Protein AF-Q1MY09-F1 (afdb_monomer)

Radius of gyration: 31.81 Å; Cα contacts (8 Å, |Δi|>4): 116; chains: 1; bounding box: 64×21×87 Å

Organism: NCBI:txid207949

Secondary structure (DSSP, 8-state):
--HHHHHHHHHHHHHHHHHHHH-SS---HHHHHHHHHHHHHHHHHHHHHHHHHHHHHHHHHHHHHHHHHHHHHHHHEEEETTEEEETT--SPBPHHHHHHH----B-EEEEETTEEEEE-TTT--EEE-GGG--

pLDDT: mean 80.46, std 13.14, range [37.19, 96.5]

Mean predicted aligned error: 11.9 Å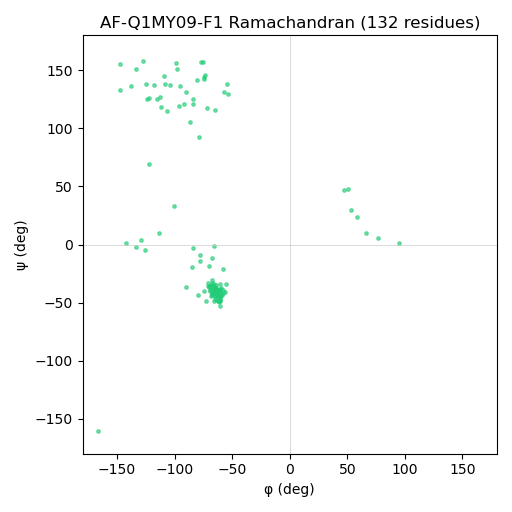

Nearest PDB structures (foldseek):
  4afl-assembly1_C  TM=7.611E-01  e=1.165E+00  Homo sapiens
  4afl-assembly2_B  TM=7.974E-01  e=3.041E+00  Homo sapiens
  6rh7-assembly1_B  TM=8.678E-01  e=4.464E+00  Thermotoga maritima
  5yma-assembly1_A  TM=7.759E-01  e=3.928E+00  Thermochaetoides thermophila DSM 1495

Solvent-accessible surface area (backbone atoms only — not comparable to full-atom values): 7746 Å² total; per-residue (Å²): 132,60,74,67,57,52,52,48,41,52,49,52,45,51,52,55,52,50,55,54,69,78,49,85,84,80,79,53,75,68,59,53,52,51,51,52,49,55,44,51,52,40,50,50,51,44,52,51,52,50,51,51,51,52,52,54,48,52,55,49,52,55,48,49,57,52,50,52,52,54,49,50,55,54,71,41,49,42,82,53,93,90,27,29,33,45,78,94,46,92,65,40,24,32,46,68,46,31,76,75,68,72,36,88,41,64,38,38,84,41,76,56,97,93,38,59,22,36,30,24,88,87,79,68,52,71,48,74,47,73,94,69,79,122

Structure (mmCIF, N/CA/C/O backbone):
data_AF-Q1MY09-F1
#
_entry.id   AF-Q1MY09-F1
#
loop_
_atom_site.group_PDB
_atom_site.id
_atom_site.type_symbol
_atom_site.label_atom_id
_atom_site.label_alt_id
_atom_site.label_comp_id
_atom_site.label_asym_id
_atom_site.label_entity_id
_atom_site.label_seq_id
_atom_site.pdbx_PDB_ins_code
_atom_site.Cartn_x
_atom_site.Cartn_y
_atom_site.Cartn_z
_atom_site.occupancy
_atom_site.B_iso_or_equiv
_atom_site.auth_seq_id
_atom_site.auth_comp_id
_atom_site.auth_asym_id
_atom_site.auth_atom_id
_atom_site.pdbx_PDB_model_num
ATOM 1 N N . MET A 1 1 ? 0.012 -2.205 19.867 1.00 50.25 1 MET A N 1
ATOM 2 C CA . MET A 1 1 ? -0.503 -2.992 21.015 1.00 50.25 1 MET A CA 1
ATOM 3 C C . MET A 1 1 ? -1.191 -4.251 20.463 1.00 50.25 1 MET A C 1
ATOM 5 O O . MET A 1 1 ? -1.759 -4.158 19.383 1.00 50.25 1 MET A O 1
ATOM 9 N N . ASP A 1 2 ? -1.095 -5.430 21.091 1.00 66.81 2 ASP A N 1
ATOM 10 C CA . ASP A 1 2 ? -1.596 -6.694 20.500 1.00 66.81 2 ASP A CA 1
ATOM 11 C C . ASP A 1 2 ? -3.132 -6.785 20.537 1.00 66.81 2 ASP A C 1
ATOM 13 O O . ASP A 1 2 ? -3.740 -6.399 21.533 1.00 66.81 2 ASP A O 1
ATOM 17 N N . ILE A 1 3 ? -3.782 -7.367 19.522 1.00 62.91 3 ILE A N 1
ATOM 18 C CA . ILE A 1 3 ? -5.257 -7.512 19.486 1.00 62.91 3 ILE A CA 1
ATOM 19 C C . ILE A 1 3 ? -5.809 -8.298 20.696 1.00 62.91 3 ILE A C 1
ATOM 21 O O . ILE A 1 3 ? -6.972 -8.170 21.077 1.00 62.91 3 ILE A O 1
ATOM 25 N N . SER A 1 4 ? -4.953 -9.099 21.343 1.00 58.91 4 SER A N 1
ATOM 26 C CA . SER A 1 4 ? -5.269 -9.823 22.578 1.00 58.91 4 SER A CA 1
ATOM 27 C C . SER A 1 4 ? -5.473 -8.889 23.780 1.00 58.91 4 SER A C 1
ATOM 29 O O . SER A 1 4 ? -6.280 -9.183 24.666 1.00 58.91 4 SER A O 1
ATOM 31 N N . THR A 1 5 ? -4.799 -7.737 23.802 1.00 63.75 5 THR A N 1
ATOM 32 C CA . THR A 1 5 ? -4.914 -6.738 24.876 1.00 63.75 5 THR A CA 1
ATOM 33 C C . THR A 1 5 ? -6.233 -5.967 24.779 1.00 63.75 5 THR A C 1
ATOM 35 O O . THR A 1 5 ? -6.935 -5.835 25.781 1.00 63.75 5 THR A O 1
ATOM 38 N N . THR A 1 6 ? -6.669 -5.622 23.563 1.00 62.66 6 THR A N 1
ATOM 39 C CA . THR A 1 6 ? -8.001 -5.049 23.290 1.00 62.66 6 THR A CA 1
ATOM 40 C C . THR A 1 6 ? -9.123 -6.014 23.651 1.00 62.66 6 THR A C 1
ATOM 42 O O . THR A 1 6 ? -10.137 -5.622 24.230 1.00 62.66 6 THR A O 1
ATOM 45 N N . PHE A 1 7 ? -8.928 -7.304 23.368 1.00 64.31 7 PHE A N 1
ATOM 46 C CA . PHE A 1 7 ? -9.873 -8.353 23.752 1.00 64.31 7 PHE A CA 1
ATOM 47 C C . PHE A 1 7 ? -9.974 -8.524 25.279 1.00 64.31 7 PHE A C 1
ATOM 49 O O . PHE A 1 7 ? -11.052 -8.794 25.817 1.00 64.31 7 PHE A O 1
ATOM 56 N N . SER A 1 8 ? -8.865 -8.321 25.995 1.00 65.38 8 SER A N 1
ATOM 57 C CA . SER A 1 8 ? -8.821 -8.381 27.460 1.00 65.38 8 SER A CA 1
ATOM 58 C C . SER A 1 8 ? -9.613 -7.231 28.094 1.00 65.38 8 SER A C 1
ATOM 60 O O . SER A 1 8 ? -10.418 -7.472 28.992 1.00 65.38 8 SER A O 1
ATOM 62 N N . ALA A 1 9 ? -9.479 -6.003 27.582 1.00 66.81 9 ALA A N 1
ATOM 63 C CA . ALA A 1 9 ? -10.248 -4.850 28.063 1.00 66.81 9 ALA A CA 1
ATOM 64 C C . ALA A 1 9 ? -11.763 -4.994 27.801 1.00 66.81 9 ALA A C 1
ATOM 66 O O . ALA A 1 9 ? -12.585 -4.669 28.661 1.00 66.81 9 ALA A O 1
ATOM 67 N N . LEU A 1 10 ? -12.152 -5.574 26.658 1.00 66.81 10 LEU A N 1
ATOM 68 C CA . LEU A 1 10 ? -13.553 -5.915 26.383 1.00 66.81 10 LEU A CA 1
ATOM 69 C C . LEU A 1 10 ? -14.088 -6.989 27.348 1.00 66.81 10 LEU A C 1
ATOM 71 O O . LEU A 1 10 ? -15.240 -6.922 27.774 1.00 66.81 10 LEU A O 1
ATOM 75 N N . SER A 1 11 ? -13.250 -7.959 27.724 1.00 65.56 11 SER A N 1
ATOM 76 C CA . SER A 1 11 ? -13.608 -9.000 28.698 1.00 65.56 11 SER A CA 1
ATOM 77 C C . SER A 1 11 ? -13.871 -8.410 30.087 1.00 65.56 11 SER A C 1
ATOM 79 O O . SER A 1 11 ? -14.852 -8.785 30.726 1.00 65.56 11 SER A O 1
ATOM 81 N N . VAL A 1 12 ? -13.075 -7.418 30.508 1.00 71.69 12 VAL A N 1
ATOM 82 C CA . VAL A 1 12 ? -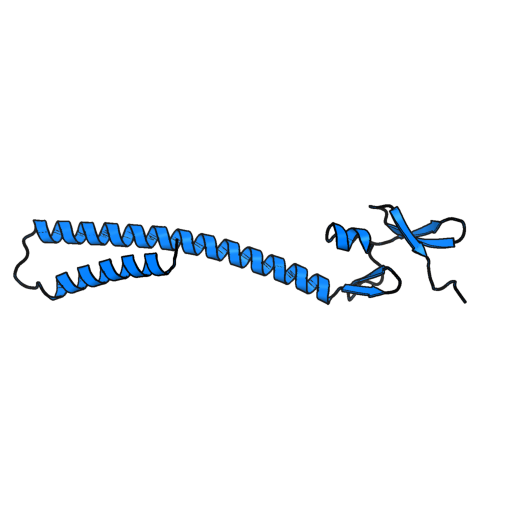13.309 -6.656 31.749 1.00 71.69 12 VAL A CA 1
ATOM 83 C C . VAL A 1 12 ? -14.656 -5.928 31.701 1.00 71.69 12 VAL A C 1
ATOM 85 O O . VAL A 1 12 ? -15.438 -6.027 32.644 1.00 71.69 12 VAL A O 1
ATOM 88 N N . ALA A 1 13 ? -14.987 -5.269 30.584 1.00 66.75 13 ALA A N 1
ATOM 89 C CA . ALA A 1 13 ? -16.286 -4.612 30.418 1.00 66.75 13 ALA A CA 1
ATOM 90 C C . ALA A 1 13 ? -17.468 -5.607 30.469 1.00 66.75 13 ALA A C 1
ATOM 92 O O . ALA A 1 13 ? -18.491 -5.323 31.095 1.00 66.75 13 ALA A O 1
ATOM 93 N N . ILE A 1 14 ? -17.328 -6.794 29.862 1.00 68.75 14 ILE A N 1
ATOM 94 C CA . ILE A 1 14 ? -18.336 -7.869 29.911 1.00 68.75 14 ILE A CA 1
ATOM 95 C C . ILE A 1 14 ? -18.519 -8.398 31.339 1.00 68.75 14 ILE A C 1
ATOM 97 O O . ILE A 1 14 ? -19.655 -8.613 31.767 1.00 68.75 14 ILE A O 1
ATOM 101 N N . ASP A 1 15 ? -17.438 -8.586 32.093 1.00 68.38 15 ASP A N 1
ATOM 102 C CA . ASP A 1 15 ? -17.513 -9.030 33.486 1.00 68.38 15 ASP A CA 1
ATOM 103 C C . ASP A 1 15 ? -18.145 -7.967 34.398 1.00 68.38 15 ASP A C 1
ATOM 105 O O . ASP A 1 15 ? -18.935 -8.311 35.281 1.00 68.38 15 ASP A O 1
ATOM 109 N N . SER A 1 16 ? -17.914 -6.677 34.134 1.00 66.88 16 SER A N 1
ATOM 110 C CA . SER A 1 16 ? -18.617 -5.574 34.807 1.00 66.88 16 SER A CA 1
ATOM 111 C C . SER A 1 16 ? -20.124 -5.573 34.513 1.00 66.88 16 SER A C 1
ATOM 113 O O . SER A 1 16 ? -20.932 -5.363 35.418 1.00 66.88 16 SER A O 1
ATOM 115 N N . VAL A 1 17 ? -20.539 -5.897 33.281 1.00 64.94 17 VAL A N 1
ATOM 116 C CA . VAL A 1 17 ? -21.963 -6.056 32.921 1.00 64.94 17 VAL A CA 1
ATOM 117 C C . VAL A 1 17 ? -22.581 -7.318 33.542 1.00 64.94 17 VAL A C 1
ATOM 119 O O . VAL A 1 17 ? -23.739 -7.296 33.959 1.00 64.94 17 VAL A O 1
ATOM 122 N N . ARG A 1 18 ? -21.830 -8.419 33.669 1.00 63.06 18 ARG A N 1
ATOM 123 C CA . ARG A 1 18 ? -22.295 -9.621 34.389 1.00 63.06 18 ARG A CA 1
ATOM 124 C C . ARG A 1 18 ? -22.561 -9.326 35.863 1.00 63.06 18 ARG A C 1
ATOM 126 O O . ARG A 1 18 ? -23.602 -9.730 36.375 1.00 63.06 18 ARG A O 1
ATOM 133 N N . ARG A 1 19 ? -21.695 -8.532 36.502 1.00 65.00 19 ARG A N 1
ATOM 134 C CA . ARG A 1 19 ? -21.903 -8.046 37.876 1.00 65.00 19 ARG A CA 1
ATOM 135 C C . ARG A 1 19 ? -23.179 -7.207 38.020 1.00 65.00 19 ARG A C 1
ATOM 137 O O . ARG A 1 19 ? -23.841 -7.331 39.039 1.00 65.00 19 ARG A O 1
ATOM 144 N N . LEU A 1 20 ? -23.582 -6.424 37.012 1.00 60.38 20 LEU A N 1
ATOM 145 C CA . LEU A 1 20 ? -24.880 -5.722 37.020 1.00 60.38 20 LEU A CA 1
ATOM 146 C C . LEU A 1 20 ? -26.076 -6.690 36.987 1.00 60.38 20 LEU A C 1
ATOM 148 O O . LEU A 1 20 ? -27.079 -6.448 37.653 1.00 60.38 20 LEU A O 1
ATOM 152 N N . ARG A 1 21 ? -25.984 -7.792 36.226 1.00 55.03 21 ARG A N 1
ATOM 153 C CA . ARG A 1 21 ? -27.076 -8.775 36.090 1.00 55.03 21 ARG A CA 1
ATOM 154 C C . ARG A 1 21 ? -27.319 -9.574 37.370 1.00 55.03 21 ARG A C 1
ATOM 156 O O . ARG A 1 21 ? -28.465 -9.893 37.677 1.00 55.03 21 ARG A O 1
ATOM 163 N N . ASP A 1 22 ? -26.259 -9.891 38.105 1.00 58.34 22 ASP A N 1
ATOM 164 C CA . ASP A 1 22 ? -26.354 -10.693 39.329 1.00 58.34 22 ASP A CA 1
ATOM 165 C C . ASP A 1 22 ? -26.859 -9.873 40.536 1.00 58.34 22 ASP A C 1
ATOM 167 O O . ASP A 1 22 ? -27.210 -10.436 41.573 1.00 58.34 22 ASP A O 1
ATOM 171 N N . VAL A 1 23 ? -26.965 -8.544 40.398 1.00 55.88 23 VAL A N 1
ATOM 172 C CA . VAL A 1 23 ? -27.264 -7.614 41.494 1.00 55.88 23 VAL A CA 1
ATOM 173 C C . VAL A 1 23 ? -28.520 -6.790 41.195 1.00 55.88 23 VAL A C 1
ATOM 175 O O . VAL A 1 23 ? -28.467 -5.582 41.005 1.00 55.88 23 VAL A O 1
ATOM 178 N N . ASN A 1 24 ? -29.694 -7.425 41.192 1.00 53.19 24 ASN A N 1
ATOM 179 C CA . ASN A 1 24 ? -30.963 -6.690 41.080 1.00 53.19 24 ASN A CA 1
ATOM 180 C C . ASN A 1 24 ? -31.490 -6.149 42.433 1.00 53.19 24 ASN A C 1
ATOM 182 O O . ASN A 1 24 ? -32.517 -5.488 42.439 1.00 53.19 24 ASN A O 1
ATOM 186 N N . ASN A 1 25 ? -30.838 -6.404 43.585 1.00 54.53 25 ASN A N 1
ATOM 187 C CA . ASN A 1 25 ? -31.423 -6.060 44.903 1.00 54.53 25 ASN A CA 1
ATOM 188 C C . ASN A 1 25 ? -30.470 -5.525 46.006 1.00 54.53 25 ASN A C 1
ATOM 190 O O . ASN A 1 25 ? -30.956 -5.296 47.110 1.00 54.53 25 ASN A O 1
ATOM 194 N N . ALA A 1 26 ? -29.155 -5.339 45.792 1.00 59.75 26 ALA A N 1
ATOM 195 C CA . ALA A 1 26 ? -28.219 -5.173 46.929 1.00 59.75 26 ALA A CA 1
ATOM 196 C C . ALA A 1 26 ? -27.190 -4.023 46.872 1.00 59.75 26 ALA A C 1
ATOM 198 O O . ALA A 1 26 ? -26.445 -3.869 47.836 1.00 59.75 26 ALA A O 1
ATOM 199 N N . LEU A 1 27 ? -27.113 -3.223 45.803 1.00 65.44 27 LEU A N 1
ATOM 200 C CA . LEU A 1 27 ? -26.037 -2.230 45.657 1.00 65.44 27 LEU A CA 1
ATOM 201 C C . LEU A 1 27 ? -26.444 -0.825 46.140 1.00 65.44 27 LEU A C 1
ATOM 203 O O . LEU A 1 27 ? -27.527 -0.336 45.814 1.00 65.44 27 LEU A O 1
ATOM 207 N N . SER A 1 28 ? -25.559 -0.148 46.876 1.00 72.06 28 SER A N 1
ATOM 208 C CA . SER A 1 28 ? -25.714 1.267 47.239 1.00 72.06 28 SER A CA 1
ATOM 209 C C . SER A 1 28 ? -25.408 2.190 46.049 1.00 72.06 28 SER A C 1
ATOM 211 O O . SER A 1 28 ? -24.672 1.837 45.128 1.00 72.06 28 SER A O 1
ATOM 213 N N . SER A 1 29 ? -25.935 3.419 46.072 1.00 72.94 29 SER A N 1
ATOM 214 C CA . SER A 1 29 ? -25.709 4.416 45.006 1.00 72.94 29 SER A CA 1
ATOM 215 C C . SER A 1 29 ? -24.216 4.696 44.746 1.00 72.94 29 SER A C 1
ATOM 217 O O . SER A 1 29 ? -23.802 4.890 43.605 1.00 72.94 29 SER A O 1
ATOM 219 N N . ALA A 1 30 ? -23.380 4.649 45.789 1.00 76.31 30 ALA A N 1
ATOM 220 C CA . ALA A 1 30 ? -21.937 4.856 45.668 1.00 76.31 30 ALA A CA 1
ATOM 221 C C . ALA A 1 30 ? -21.239 3.727 44.890 1.00 76.31 30 ALA A C 1
ATOM 223 O O . ALA A 1 30 ? -20.389 3.989 44.043 1.00 76.31 30 ALA A 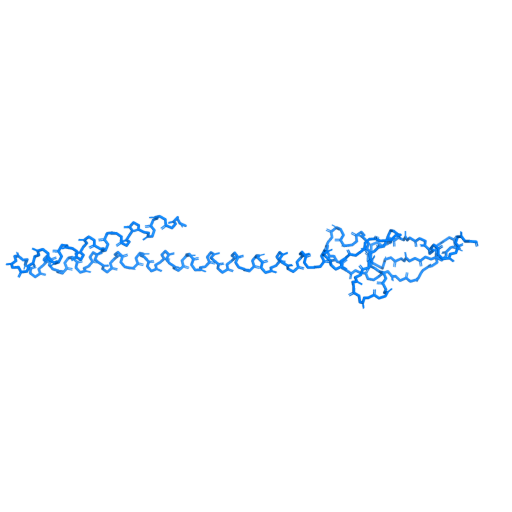O 1
ATOM 224 N N . GLU A 1 31 ? -21.625 2.477 45.138 1.00 72.31 31 GLU A N 1
ATOM 225 C CA . GLU A 1 31 ? -21.065 1.313 44.446 1.00 72.31 31 GLU A CA 1
ATOM 226 C C . GLU A 1 31 ? -21.498 1.268 42.976 1.00 72.31 31 GLU A C 1
ATOM 228 O O . GLU A 1 31 ? -20.697 0.917 42.111 1.00 72.31 31 GLU A O 1
ATOM 233 N N . LEU A 1 32 ? -22.732 1.691 42.677 1.00 72.94 32 LEU A N 1
ATOM 234 C CA . LEU A 1 32 ? -23.211 1.811 41.300 1.00 72.94 32 LEU A CA 1
ATOM 235 C C . LEU A 1 32 ? -22.406 2.870 40.531 1.00 72.94 32 LEU A C 1
ATOM 237 O O . LEU A 1 32 ? -21.985 2.624 39.404 1.00 72.94 32 LEU A O 1
ATOM 241 N N . ASN A 1 33 ? -22.152 4.027 41.151 1.00 72.81 33 ASN A N 1
ATOM 242 C CA . ASN A 1 33 ? -21.368 5.102 40.538 1.00 72.81 33 ASN A CA 1
ATOM 243 C C . ASN A 1 33 ? -19.913 4.689 40.276 1.00 72.81 33 ASN A C 1
ATOM 245 O O . ASN A 1 33 ? -19.396 4.981 39.199 1.00 72.81 33 ASN A O 1
ATOM 249 N N . ASN A 1 34 ? -19.274 3.980 41.213 1.00 78.75 34 ASN A N 1
ATOM 250 C CA . ASN A 1 34 ? -17.924 3.448 41.002 1.00 78.75 34 ASN A CA 1
ATOM 251 C C . ASN A 1 34 ? -17.891 2.451 39.837 1.00 78.75 34 ASN A C 1
ATOM 253 O O . ASN A 1 34 ? -17.030 2.551 38.973 1.00 78.75 34 ASN A O 1
ATOM 257 N N . LEU A 1 35 ? -18.872 1.548 39.750 1.00 74.75 35 LEU A N 1
ATOM 258 C CA . LEU A 1 35 ? -18.930 0.574 38.659 1.00 74.75 35 LEU A CA 1
ATOM 259 C C . LEU A 1 35 ? -19.134 1.240 37.289 1.00 74.75 35 LEU A C 1
ATOM 261 O O . LEU A 1 35 ? -18.552 0.813 36.293 1.00 74.75 35 LEU A O 1
ATOM 265 N N . VAL A 1 36 ? -19.957 2.291 37.227 1.00 74.19 36 VAL A N 1
ATOM 266 C CA . VAL A 1 36 ? -20.137 3.087 36.004 1.00 74.19 36 VAL A CA 1
ATOM 267 C C . VAL A 1 36 ? -18.836 3.796 35.622 1.00 74.19 36 VAL A C 1
ATOM 269 O O . VAL A 1 36 ? -18.505 3.828 34.438 1.00 74.19 36 VAL A O 1
ATOM 272 N N . ALA A 1 37 ? -18.084 4.319 36.594 1.00 77.62 37 ALA A N 1
ATOM 273 C CA . ALA A 1 37 ? -16.776 4.924 36.345 1.00 77.62 37 ALA A CA 1
ATOM 274 C C . ALA A 1 37 ? -15.772 3.897 35.790 1.00 77.62 37 ALA A C 1
ATOM 276 O O . ALA A 1 37 ? -15.186 4.137 34.737 1.00 77.62 37 ALA A O 1
ATOM 277 N N . ASP A 1 38 ? -15.674 2.714 36.405 1.00 79.88 38 ASP A N 1
ATOM 278 C CA . ASP A 1 38 ? -14.796 1.629 35.942 1.00 79.88 38 ASP A CA 1
ATOM 279 C C . ASP A 1 38 ? -15.144 1.174 34.511 1.00 79.88 38 ASP A C 1
ATOM 281 O O . ASP A 1 38 ? -14.266 0.865 33.696 1.00 79.88 38 ASP A O 1
ATOM 285 N N . LEU A 1 39 ? -16.441 1.144 34.178 1.00 77.50 39 LEU A N 1
ATOM 286 C CA . LEU A 1 39 ? -16.919 0.809 32.837 1.00 77.50 39 LEU A CA 1
ATOM 287 C C . LEU A 1 39 ? -16.539 1.891 31.815 1.00 77.50 39 LEU A C 1
ATOM 289 O O . LEU A 1 39 ? -16.122 1.563 30.702 1.00 77.50 39 LEU A O 1
ATOM 293 N N . LEU A 1 40 ? -16.688 3.167 32.180 1.00 74.12 40 LEU A N 1
ATOM 294 C CA . LEU A 1 40 ? -16.327 4.300 31.327 1.00 74.12 40 LEU A CA 1
ATOM 295 C C . LEU A 1 40 ? -14.822 4.331 31.050 1.00 74.12 40 LEU A C 1
ATOM 297 O O . LEU A 1 40 ? -14.437 4.501 29.892 1.00 74.12 40 LEU A O 1
ATOM 301 N N . ASP A 1 41 ? -13.993 4.084 32.064 1.00 81.12 41 ASP A N 1
ATOM 302 C CA . ASP A 1 41 ? -12.538 4.002 31.913 1.00 81.12 41 ASP A CA 1
ATOM 303 C C . ASP A 1 41 ? -12.137 2.818 31.025 1.00 81.12 41 ASP A C 1
ATOM 305 O O . ASP A 1 41 ? -11.349 2.968 30.088 1.00 81.12 41 ASP A O 1
ATOM 309 N N . SER A 1 42 ? -12.748 1.648 31.240 1.00 81.56 42 SER A N 1
ATOM 310 C CA . SER A 1 42 ? -12.508 0.466 30.401 1.00 81.56 42 SER A CA 1
ATOM 311 C C . SER A 1 42 ? -12.878 0.722 28.936 1.00 81.56 42 SER A C 1
ATOM 313 O O . SER A 1 42 ? -12.133 0.353 28.028 1.00 81.56 42 SER A O 1
ATOM 315 N N . LEU A 1 43 ? -14.004 1.397 28.683 1.00 77.31 43 LEU A N 1
ATOM 316 C CA . LEU A 1 43 ? -14.449 1.731 27.330 1.00 77.31 43 LEU A CA 1
ATOM 317 C C . LEU A 1 43 ? -13.565 2.801 26.672 1.00 77.31 43 LEU A C 1
ATOM 319 O O . LEU A 1 43 ? -13.317 2.736 25.465 1.00 77.31 43 LEU A O 1
ATOM 323 N N . ALA A 1 44 ? -13.078 3.774 27.446 1.00 80.56 44 ALA A N 1
ATOM 324 C CA . ALA A 1 44 ? -12.144 4.784 26.966 1.00 80.56 44 ALA A CA 1
ATOM 325 C C . ALA A 1 44 ? -10.827 4.145 26.504 1.00 80.56 44 ALA A C 1
ATOM 327 O O . ALA A 1 44 ? -10.370 4.446 25.400 1.00 80.56 44 ALA A O 1
ATOM 328 N N . ASN A 1 45 ? -10.289 3.201 27.282 1.00 82.50 45 ASN A N 1
ATOM 329 C CA . ASN A 1 45 ? -9.091 2.445 26.914 1.00 82.50 45 ASN A CA 1
ATOM 330 C C . ASN A 1 45 ? -9.306 1.651 25.616 1.00 82.50 45 ASN A C 1
ATOM 332 O O . ASN A 1 45 ? -8.547 1.812 24.665 1.00 82.50 45 ASN A O 1
ATOM 336 N N . VAL A 1 46 ? -10.416 0.908 25.501 1.00 84.56 46 VAL A N 1
ATOM 337 C CA . VAL A 1 46 ? -10.753 0.178 24.260 1.00 84.56 46 VAL A CA 1
ATOM 338 C C . VAL A 1 46 ? -10.848 1.119 23.056 1.00 84.56 46 VAL A C 1
ATOM 340 O O . VAL A 1 46 ? -10.411 0.777 21.958 1.00 84.56 46 VAL A O 1
ATOM 343 N N . LYS A 1 47 ? -11.414 2.319 23.232 1.00 77.81 47 LYS A N 1
ATOM 344 C CA . LYS A 1 47 ? -11.512 3.311 22.155 1.00 77.81 47 LYS A CA 1
ATOM 345 C C . LYS A 1 47 ? -10.135 3.810 21.710 1.00 77.81 47 LYS A C 1
ATOM 347 O O . LYS A 1 47 ? -9.942 4.022 20.513 1.00 77.81 47 LYS A O 1
ATOM 352 N N . MET A 1 48 ? -9.209 4.012 22.648 1.00 85.69 48 MET A N 1
ATOM 353 C CA . MET A 1 48 ? -7.833 4.415 22.346 1.00 85.69 48 MET A CA 1
ATOM 354 C C . MET A 1 48 ? -7.101 3.316 21.579 1.00 85.69 48 MET A C 1
ATOM 356 O O . MET A 1 48 ? -6.559 3.584 20.507 1.00 85.69 48 MET A O 1
ATOM 360 N N . ASP A 1 49 ? -7.185 2.078 22.055 1.00 84.81 49 ASP A N 1
ATOM 361 C CA . A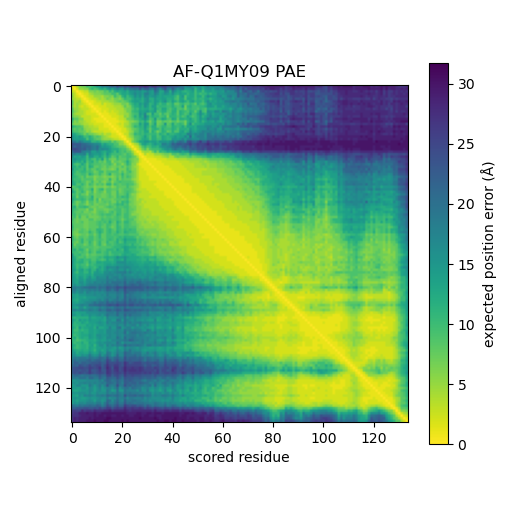SP A 1 49 ? -6.532 0.949 21.403 1.00 84.81 49 ASP A CA 1
ATOM 362 C C . ASP A 1 49 ? -7.110 0.694 20.001 1.00 84.81 49 ASP A C 1
ATOM 364 O O . ASP A 1 49 ? -6.376 0.439 19.048 1.00 84.81 49 ASP A O 1
ATOM 368 N N . LEU A 1 50 ? -8.431 0.826 19.825 1.00 82.88 50 LEU A N 1
ATOM 369 C CA . LEU A 1 50 ? -9.067 0.696 18.511 1.00 82.88 50 LEU A CA 1
ATOM 370 C C . LEU A 1 50 ? -8.615 1.800 17.542 1.00 82.88 50 LEU A C 1
ATOM 372 O O . LEU A 1 50 ? -8.482 1.552 16.342 1.00 82.88 50 LEU A O 1
ATOM 376 N N . ALA A 1 51 ? -8.376 3.016 18.041 1.00 82.50 51 ALA A N 1
ATOM 377 C CA . ALA A 1 51 ? -7.832 4.100 17.230 1.00 82.50 51 ALA A CA 1
ATOM 378 C C . ALA A 1 51 ? -6.389 3.805 16.787 1.00 82.50 51 ALA A C 1
ATOM 380 O O . ALA A 1 51 ? -6.055 4.054 15.626 1.00 82.50 51 ALA A O 1
ATOM 381 N N . GLU A 1 52 ? -5.566 3.223 17.666 1.00 88.31 52 GLU A N 1
ATOM 382 C CA . GLU A 1 52 ? -4.217 2.752 17.326 1.00 88.31 52 GLU A CA 1
ATOM 383 C C . GLU A 1 52 ? -4.274 1.655 16.253 1.00 88.31 52 GLU A C 1
ATOM 385 O O . GLU A 1 52 ? -3.633 1.787 15.211 1.00 88.31 52 GLU A O 1
ATOM 390 N N . VAL A 1 53 ? -5.117 0.634 16.442 1.00 88.44 53 VAL A N 1
ATOM 391 C CA . VAL A 1 53 ? -5.299 -0.459 15.470 1.00 88.44 53 VAL A CA 1
ATOM 392 C C . VAL A 1 53 ? -5.759 0.073 14.114 1.00 88.44 53 VAL A C 1
ATOM 394 O O . VAL A 1 53 ? -5.229 -0.332 13.082 1.00 88.44 53 VAL A O 1
ATOM 397 N N . LYS A 1 54 ? -6.712 1.013 14.085 1.00 83.69 54 LYS A N 1
ATOM 398 C CA . LYS A 1 54 ? -7.175 1.632 12.834 1.00 83.69 54 LYS A CA 1
ATOM 399 C C . LYS A 1 54 ? -6.050 2.390 12.122 1.00 83.69 54 LYS A C 1
ATOM 401 O O . LYS A 1 54 ? -5.972 2.343 10.896 1.00 83.69 54 LYS A O 1
ATOM 406 N N . SER A 1 55 ? -5.193 3.077 12.878 1.00 89.88 55 SER A N 1
ATOM 407 C CA . SER A 1 55 ? -4.020 3.770 12.338 1.00 89.88 55 SER A CA 1
ATOM 408 C C . SER A 1 55 ? -3.011 2.781 11.745 1.00 89.88 55 SER A C 1
ATOM 410 O O . SER A 1 55 ? -2.572 2.947 10.607 1.00 89.88 55 SER A O 1
ATOM 412 N N . GLU A 1 56 ? -2.695 1.705 12.472 1.00 91.81 56 GLU A N 1
ATOM 413 C CA . GLU A 1 56 ? -1.771 0.674 11.996 1.00 91.81 56 GLU A CA 1
ATOM 414 C C . GLU A 1 56 ? -2.308 -0.042 10.747 1.00 91.81 56 GLU A C 1
ATOM 416 O O . GLU A 1 56 ? -1.556 -0.269 9.798 1.00 91.81 56 GLU A O 1
ATOM 421 N N . LEU A 1 57 ? -3.610 -0.345 10.712 1.00 91.19 57 LEU A N 1
ATOM 422 C CA . LEU A 1 57 ? -4.266 -0.955 9.556 1.00 91.19 57 LEU A CA 1
ATOM 423 C C . LEU A 1 57 ? -4.151 -0.055 8.319 1.00 91.19 57 LEU A C 1
ATOM 425 O O . LEU A 1 57 ? -3.698 -0.515 7.278 1.00 91.19 57 LEU A O 1
ATOM 429 N N . ALA A 1 58 ? -4.446 1.242 8.456 1.00 91.31 58 ALA A N 1
ATOM 430 C CA . ALA A 1 58 ? -4.332 2.196 7.352 1.00 91.31 58 ALA A CA 1
ATOM 431 C C . ALA A 1 58 ? -2.896 2.295 6.802 1.00 91.31 58 ALA A C 1
ATOM 433 O O . ALA A 1 58 ? -2.692 2.388 5.589 1.00 91.31 58 ALA A O 1
ATOM 434 N N . LEU A 1 59 ? -1.885 2.237 7.678 1.00 94.88 59 LEU A N 1
ATOM 435 C CA . LEU A 1 59 ? -0.480 2.199 7.263 1.00 94.88 59 LEU A CA 1
ATOM 436 C C . LEU A 1 59 ? -0.141 0.907 6.510 1.00 94.88 59 LEU A C 1
ATOM 438 O O . LEU A 1 59 ? 0.607 0.947 5.531 1.00 94.88 59 LEU A O 1
ATOM 442 N N . LYS A 1 60 ? -0.674 -0.239 6.949 1.00 94.31 60 LYS A N 1
ATOM 443 C CA . LYS A 1 60 ? -0.469 -1.522 6.263 1.00 94.31 60 LYS A CA 1
ATOM 444 C C . LYS A 1 60 ? -1.164 -1.554 4.907 1.00 94.31 60 LYS A C 1
ATOM 446 O O . LYS A 1 60 ? -0.505 -1.920 3.940 1.00 94.31 60 LYS A O 1
ATOM 451 N N . ASP A 1 61 ? -2.404 -1.086 4.808 1.00 95.06 61 ASP A N 1
ATOM 452 C CA . ASP A 1 61 ? -3.139 -0.998 3.540 1.00 95.06 61 ASP A CA 1
ATOM 453 C C . ASP A 1 61 ? -2.410 -0.099 2.534 1.00 95.06 61 ASP A C 1
ATOM 455 O O . ASP A 1 61 ? -2.221 -0.472 1.378 1.00 95.06 61 ASP A O 1
ATOM 459 N N . SER A 1 62 ? -1.893 1.052 2.981 1.00 95.69 62 SER A N 1
ATOM 460 C CA . SER A 1 62 ? -1.079 1.928 2.129 1.00 95.69 62 SER A CA 1
ATOM 461 C C . SER A 1 62 ? 0.187 1.234 1.614 1.00 95.69 62 SER A C 1
ATOM 463 O O . SER A 1 62 ? 0.565 1.420 0.456 1.00 95.69 62 SER A O 1
ATOM 465 N N . ARG A 1 63 ? 0.844 0.418 2.449 1.00 95.88 63 ARG A N 1
ATOM 466 C CA . ARG A 1 63 ? 2.013 -0.368 2.030 1.00 95.88 63 ARG A CA 1
ATOM 467 C C . ARG A 1 63 ? 1.639 -1.485 1.063 1.00 95.88 63 ARG A C 1
ATOM 469 O O . ARG A 1 63 ? 2.405 -1.716 0.138 1.00 95.88 63 ARG A O 1
ATOM 476 N N . ILE A 1 64 ? 0.504 -2.152 1.269 1.00 96.50 64 ILE A N 1
ATOM 477 C CA . ILE A 1 64 ? -0.003 -3.189 0.362 1.00 96.50 64 ILE A CA 1
ATOM 478 C C . ILE A 1 64 ? -0.243 -2.585 -1.019 1.00 96.50 64 ILE A C 1
ATOM 480 O O . ILE A 1 64 ? 0.373 -3.047 -1.969 1.00 96.50 64 ILE A O 1
ATOM 484 N N . LEU A 1 65 ? -0.998 -1.486 -1.110 1.00 96.31 65 LEU A N 1
ATOM 485 C CA . LEU A 1 65 ? -1.259 -0.804 -2.385 1.00 96.31 65 LEU A CA 1
ATOM 486 C C . LEU A 1 65 ? 0.032 -0.395 -3.104 1.00 96.31 65 LEU A C 1
ATOM 488 O O . LEU A 1 65 ? 0.150 -0.536 -4.319 1.00 96.31 65 LEU A O 1
ATOM 492 N N . LYS A 1 66 ? 1.025 0.099 -2.353 1.00 94.94 66 LYS A N 1
ATOM 493 C CA . LYS A 1 66 ? 2.335 0.438 -2.917 1.00 94.94 66 LYS A CA 1
ATOM 494 C C . LYS A 1 66 ? 3.040 -0.797 -3.495 1.00 94.94 66 LYS A C 1
ATOM 496 O O . LYS A 1 66 ? 3.545 -0.734 -4.610 1.00 94.94 66 LYS A O 1
ATOM 501 N N . LEU A 1 67 ? 3.089 -1.893 -2.737 1.00 95.25 67 LEU A N 1
ATOM 502 C CA . LEU A 1 67 ? 3.751 -3.132 -3.155 1.00 95.25 67 LEU A CA 1
ATOM 503 C C . LEU A 1 67 ? 3.030 -3.801 -4.330 1.00 95.25 67 LEU A C 1
ATOM 505 O O . LEU A 1 67 ? 3.685 -4.330 -5.220 1.00 95.25 67 LEU A O 1
ATOM 509 N N . GLU A 1 68 ? 1.700 -3.760 -4.356 1.00 95.25 68 GLU A N 1
ATOM 510 C CA . GLU A 1 68 ? 0.898 -4.255 -5.477 1.00 95.25 68 GLU A CA 1
ATOM 511 C C . GLU A 1 68 ? 1.221 -3.491 -6.765 1.00 95.25 68 GLU A C 1
ATOM 513 O O . GLU A 1 68 ? 1.470 -4.124 -7.787 1.00 95.25 68 GLU A O 1
ATOM 518 N N . GLY A 1 69 ? 1.335 -2.158 -6.705 1.00 91.19 69 GLY A N 1
ATOM 519 C CA . GLY A 1 69 ? 1.754 -1.353 -7.858 1.00 91.19 69 GLY A CA 1
ATOM 520 C C . GLY A 1 69 ? 3.189 -1.642 -8.322 1.00 91.19 69 GLY A C 1
ATOM 521 O O . GLY A 1 69 ? 3.455 -1.692 -9.521 1.00 91.19 69 GLY A O 1
ATOM 522 N N . GLU A 1 70 ? 4.123 -1.882 -7.395 1.00 89.44 70 GLU A N 1
ATOM 523 C CA . GLU A 1 70 ? 5.493 -2.305 -7.735 1.00 89.44 70 GLU A CA 1
ATOM 524 C C . GLU A 1 70 ? 5.511 -3.687 -8.419 1.00 89.44 70 GLU A C 1
ATOM 526 O O . GLU A 1 70 ? 6.260 -3.895 -9.376 1.00 89.44 70 GLU A O 1
ATOM 531 N N . LEU A 1 71 ? 4.671 -4.625 -7.967 1.00 89.75 71 LEU A N 1
ATOM 532 C CA . LEU A 1 71 ? 4.533 -5.955 -8.571 1.00 89.75 71 LEU A CA 1
ATOM 533 C C . LEU A 1 71 ? 3.870 -5.911 -9.949 1.00 89.75 71 LEU A C 1
ATOM 535 O O . LEU A 1 71 ? 4.296 -6.635 -10.848 1.00 89.75 71 LEU A O 1
ATOM 539 N N . GLU A 1 72 ? 2.847 -5.079 -10.129 1.00 89.69 72 GLU A N 1
ATOM 540 C CA . GLU A 1 72 ? 2.192 -4.879 -11.424 1.00 89.69 72 GLU A CA 1
ATOM 541 C C . GLU A 1 72 ? 3.192 -4.351 -12.457 1.00 89.69 72 GLU A C 1
ATOM 543 O O . GLU A 1 72 ? 3.349 -4.946 -13.523 1.00 89.69 72 GLU A O 1
ATOM 548 N N . LEU A 1 73 ? 3.987 -3.343 -12.084 1.00 85.31 73 LEU A N 1
ATOM 549 C CA . LEU A 1 73 ? 5.052 -2.813 -12.932 1.00 85.31 73 LEU A CA 1
ATOM 550 C C . LEU A 1 73 ? 6.084 -3.885 -13.325 1.00 85.31 73 LEU A C 1
ATOM 552 O O . LEU A 1 73 ? 6.514 -3.946 -14.479 1.00 85.31 73 LEU A O 1
ATOM 556 N N . LEU A 1 74 ? 6.481 -4.753 -12.390 1.00 84.50 74 LEU A N 1
ATOM 557 C CA . LEU A 1 74 ? 7.385 -5.872 -12.680 1.00 84.50 74 LEU A CA 1
ATOM 558 C C . LEU A 1 74 ? 6.757 -6.896 -13.635 1.00 84.50 74 LEU A C 1
ATOM 560 O O . LEU A 1 74 ? 7.449 -7.395 -14.519 1.00 84.50 74 LEU A O 1
ATOM 564 N N . ASN A 1 75 ? 5.463 -7.191 -13.494 1.00 84.81 75 ASN A N 1
ATOM 565 C CA . ASN A 1 75 ? 4.752 -8.113 -14.384 1.00 84.81 75 ASN A CA 1
ATOM 566 C C . ASN A 1 75 ? 4.612 -7.564 -15.810 1.00 84.81 75 ASN A C 1
ATOM 568 O O . ASN A 1 75 ? 4.641 -8.327 -16.776 1.00 84.81 75 ASN A O 1
ATOM 572 N N . GLU A 1 76 ? 4.475 -6.247 -15.954 1.00 86.69 76 GLU A N 1
ATOM 573 C CA . GLU A 1 76 ? 4.408 -5.578 -17.256 1.00 86.69 76 GLU A CA 1
ATOM 574 C C . GLU A 1 76 ? 5.781 -5.413 -17.923 1.00 86.69 76 GLU A C 1
ATOM 576 O O . GLU A 1 76 ? 5.847 -5.135 -19.126 1.00 86.69 76 GLU A O 1
ATOM 581 N N . THR A 1 77 ? 6.860 -5.615 -17.160 1.00 83.69 77 THR A N 1
ATOM 582 C CA . THR A 1 77 ? 8.248 -5.453 -17.590 1.00 83.69 77 THR A CA 1
ATOM 583 C C . THR A 1 77 ? 8.784 -6.695 -18.303 1.00 83.69 77 THR A C 1
ATOM 585 O O . THR A 1 77 ? 8.817 -7.800 -17.766 1.00 83.69 77 THR A O 1
ATOM 588 N N . LYS A 1 78 ? 9.299 -6.502 -19.520 1.00 84.94 78 LYS A N 1
ATOM 589 C CA . LYS A 1 78 ? 10.000 -7.516 -20.316 1.00 84.94 78 LYS A CA 1
ATOM 590 C C . LYS A 1 78 ? 11.455 -7.114 -20.511 1.00 84.94 78 LYS A C 1
ATOM 592 O O . LYS A 1 78 ? 11.742 -6.041 -21.037 1.00 84.94 78 LYS A O 1
ATOM 597 N N . TYR A 1 79 ? 12.371 -8.001 -20.141 1.00 83.38 79 TYR A N 1
ATOM 598 C CA . TYR A 1 79 ? 13.800 -7.833 -20.399 1.00 83.38 79 TYR A CA 1
ATOM 599 C C . TYR A 1 79 ? 14.165 -8.486 -21.734 1.00 83.38 79 TYR A C 1
ATOM 601 O O . TYR A 1 79 ? 13.973 -9.689 -21.909 1.00 83.38 79 TYR A O 1
ATOM 609 N N . ALA A 1 80 ? 14.694 -7.706 -22.675 1.00 80.56 80 ALA A N 1
ATOM 610 C CA . ALA A 1 80 ? 15.139 -8.200 -23.975 1.00 80.56 80 ALA A CA 1
ATOM 611 C C . ALA A 1 80 ? 16.341 -7.393 -24.478 1.00 80.56 80 ALA A C 1
ATOM 613 O O . ALA A 1 80 ? 16.302 -6.167 -24.453 1.00 80.56 80 ALA A O 1
ATOM 614 N N . HIS A 1 81 ? 17.388 -8.070 -24.964 1.00 79.50 81 HIS A N 1
ATOM 615 C CA . HIS A 1 81 ? 18.552 -7.436 -25.612 1.00 79.50 81 HIS A CA 1
ATOM 616 C C . HIS A 1 81 ? 19.163 -6.283 -24.792 1.00 79.50 81 HIS A C 1
ATOM 618 O O . HIS A 1 81 ? 19.351 -5.177 -25.296 1.00 79.50 81 HIS A O 1
ATOM 624 N N . GLU A 1 82 ? 19.388 -6.532 -23.495 1.00 83.56 82 GLU A N 1
ATOM 625 C CA . GLU A 1 82 ? 19.891 -5.547 -22.520 1.00 83.56 82 GLU A CA 1
ATOM 626 C C . GLU A 1 82 ? 19.008 -4.290 -22.361 1.00 83.56 82 GLU A C 1
ATOM 628 O O . GLU A 1 82 ? 19.463 -3.228 -21.943 1.00 83.56 82 GLU A O 1
ATOM 633 N N . LYS A 1 83 ? 17.722 -4.389 -22.696 1.00 87.25 83 LYS A N 1
ATOM 634 C CA . LYS A 1 83 ? 16.737 -3.309 -22.586 1.00 87.25 83 LYS A CA 1
ATOM 635 C C . LYS A 1 83 ? 15.523 -3.792 -21.811 1.00 87.25 83 LYS A C 1
ATOM 637 O O . LYS A 1 83 ? 15.247 -4.991 -21.735 1.00 87.25 83 LYS A O 1
ATOM 642 N N . ILE A 1 84 ? 14.791 -2.833 -21.262 1.00 90.62 84 ILE A N 1
ATOM 643 C CA . ILE A 1 84 ? 13.489 -3.059 -20.643 1.00 90.62 84 ILE A CA 1
ATOM 644 C C . ILE A 1 84 ? 12.406 -2.568 -21.595 1.00 90.62 84 ILE A C 1
ATOM 646 O O . ILE A 1 84 ? 12.532 -1.487 -22.157 1.00 90.62 84 ILE A O 1
ATOM 650 N N . PHE A 1 85 ? 11.335 -3.332 -21.740 1.00 90.19 85 PHE A N 1
ATOM 651 C CA . PHE A 1 85 ? 10.129 -2.933 -22.455 1.00 90.19 85 PHE A CA 1
ATOM 652 C C . PHE A 1 85 ? 8.933 -3.079 -21.528 1.00 90.19 85 PHE A C 1
ATOM 654 O O . PHE A 1 85 ? 8.834 -4.074 -20.810 1.00 90.19 85 PHE A O 1
ATOM 661 N N . LEU A 1 86 ? 8.027 -2.110 -21.562 1.00 88.31 86 LEU A N 1
ATOM 662 C CA . LEU A 1 86 ? 6.735 -2.228 -20.899 1.00 88.31 86 LEU A CA 1
ATOM 663 C C . LEU A 1 86 ? 5.673 -2.647 -21.905 1.00 88.31 86 LEU A C 1
ATOM 665 O O . LEU A 1 86 ? 5.759 -2.361 -23.098 1.00 88.31 86 LEU A O 1
ATOM 669 N N . THR A 1 87 ? 4.658 -3.352 -21.423 1.00 84.00 87 THR A N 1
ATOM 670 C CA . THR A 1 87 ? 3.540 -3.751 -22.276 1.00 84.00 87 THR A CA 1
ATOM 671 C C . THR A 1 87 ? 2.787 -2.507 -22.757 1.00 84.00 87 THR A C 1
ATOM 673 O O . THR A 1 87 ? 2.198 -1.792 -21.958 1.00 84.00 87 THR A O 1
ATOM 676 N N . GLY A 1 88 ? 2.798 -2.258 -24.071 1.00 84.56 88 GLY A N 1
ATOM 677 C CA . GLY A 1 88 ? 2.142 -1.097 -24.685 1.00 84.56 88 GLY A CA 1
ATOM 678 C C . GLY A 1 88 ? 3.046 0.118 -24.922 1.00 84.56 88 GLY A C 1
ATOM 679 O O . GLY A 1 88 ? 2.548 1.116 -25.435 1.00 84.56 88 GLY A O 1
ATOM 680 N N . ASP A 1 89 ? 4.341 0.033 -24.595 1.00 87.75 89 ASP A N 1
ATOM 681 C CA . ASP A 1 89 ? 5.349 1.027 -24.982 1.00 87.75 89 ASP A CA 1
ATOM 682 C C . ASP A 1 89 ? 6.341 0.408 -25.980 1.00 87.75 89 ASP A C 1
ATOM 684 O O . ASP A 1 89 ? 6.911 -0.660 -25.731 1.00 87.75 89 ASP A O 1
ATOM 688 N N . ASP A 1 90 ? 6.518 1.072 -27.120 1.00 85.12 90 ASP A N 1
ATOM 689 C CA . ASP A 1 90 ? 7.418 0.637 -28.191 1.00 85.12 90 ASP A CA 1
ATOM 690 C C . ASP A 1 90 ? 8.869 1.092 -27.948 1.00 85.12 90 ASP A C 1
ATOM 692 O O . ASP A 1 90 ? 9.807 0.521 -28.515 1.00 85.12 90 ASP A O 1
ATOM 696 N N . ASP A 1 91 ? 9.075 2.102 -27.094 1.00 88.81 91 ASP A N 1
ATOM 697 C CA . ASP A 1 91 ? 10.394 2.642 -26.793 1.00 88.81 91 ASP A CA 1
ATOM 698 C C . ASP A 1 91 ? 11.036 1.913 -25.593 1.00 88.81 91 ASP A C 1
ATOM 700 O O . ASP A 1 91 ? 10.429 1.766 -24.528 1.00 88.81 91 ASP A O 1
ATOM 704 N N . PRO A 1 92 ? 12.304 1.473 -25.705 1.00 91.62 92 PRO A N 1
ATOM 705 C CA . PRO A 1 92 ? 12.970 0.758 -24.626 1.00 91.62 92 PRO A CA 1
ATOM 706 C C . PRO A 1 92 ? 13.351 1.682 -23.466 1.00 91.62 92 PRO A C 1
ATOM 708 O O . PRO A 1 92 ? 13.810 2.811 -23.653 1.00 91.62 92 PRO A O 1
ATOM 711 N N . PHE A 1 93 ? 13.294 1.149 -22.253 1.00 94.19 93 PHE A N 1
ATOM 712 C CA . PHE A 1 93 ? 13.741 1.785 -21.021 1.00 94.19 93 PHE A CA 1
ATOM 713 C C . PHE A 1 93 ? 15.135 1.317 -20.595 1.00 94.19 93 PHE A C 1
ATOM 715 O O . PHE A 1 93 ? 15.606 0.226 -20.927 1.00 94.19 93 PHE A O 1
ATOM 722 N N . CYS A 1 94 ? 15.802 2.170 -19.820 1.00 94.69 94 CYS A N 1
ATOM 723 C CA . CYS A 1 94 ? 17.116 1.909 -19.256 1.00 94.69 94 CYS A CA 1
ATOM 724 C C . CYS A 1 94 ? 17.048 0.863 -18.126 1.00 94.69 94 CYS A C 1
ATOM 726 O O . CYS A 1 94 ? 16.484 1.175 -17.070 1.00 94.69 94 CYS A O 1
ATOM 728 N N . PRO A 1 95 ? 17.704 -0.308 -18.263 1.00 92.81 95 PRO A N 1
ATOM 729 C CA . PRO A 1 95 ? 17.708 -1.329 -17.214 1.00 92.81 95 PRO A CA 1
ATOM 730 C C . PRO A 1 95 ? 18.394 -0.849 -15.934 1.00 92.81 95 PRO A C 1
ATOM 732 O O . PRO A 1 95 ? 17.901 -1.085 -14.838 1.00 92.81 95 PRO A O 1
ATOM 735 N N . VAL A 1 96 ? 19.478 -0.076 -16.057 1.00 94.00 96 VAL A N 1
ATOM 736 C CA . VAL A 1 96 ? 20.255 0.411 -14.906 1.00 94.00 96 VAL A CA 1
ATOM 737 C C . VAL A 1 96 ? 19.441 1.362 -14.026 1.00 94.00 96 VAL A C 1
ATOM 739 O O . VAL A 1 96 ? 19.520 1.305 -12.802 1.00 94.00 96 VAL A O 1
ATOM 742 N N . CYS A 1 97 ? 18.672 2.269 -14.635 1.00 94.50 97 CYS A N 1
ATOM 743 C CA . CYS A 1 97 ? 17.841 3.217 -13.886 1.00 94.50 97 CYS A CA 1
ATOM 744 C C . CYS A 1 97 ? 16.653 2.524 -13.216 1.00 94.50 97 CYS A C 1
ATOM 746 O O . CYS A 1 97 ? 16.250 2.927 -12.125 1.00 94.50 97 CYS A O 1
ATOM 748 N N . PHE A 1 98 ? 16.122 1.483 -13.853 1.00 92.69 98 PHE A N 1
ATOM 749 C CA .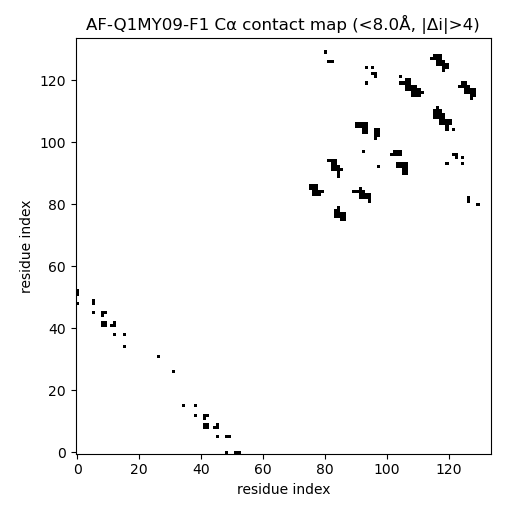 PHE A 1 98 ? 15.032 0.698 -13.304 1.00 92.69 98 PHE A CA 1
ATOM 750 C C . PHE A 1 98 ? 15.495 -0.189 -12.143 1.00 92.69 98 PHE A C 1
ATOM 752 O O . PHE A 1 98 ? 14.910 -0.136 -11.070 1.00 92.69 98 PHE A O 1
ATOM 759 N N . GLU A 1 99 ? 16.590 -0.931 -12.292 1.00 89.31 99 GLU A N 1
ATOM 760 C CA . GLU A 1 99 ? 17.087 -1.820 -11.232 1.00 89.31 99 GLU A CA 1
ATOM 761 C C . GLU A 1 99 ? 17.599 -1.059 -10.008 1.00 89.31 99 GLU A C 1
ATOM 763 O O . GLU A 1 99 ? 17.423 -1.505 -8.877 1.00 89.31 99 GLU A O 1
ATOM 768 N N . ARG A 1 100 ? 18.235 0.100 -10.218 1.00 91.06 100 ARG A N 1
ATOM 769 C CA . ARG A 1 100 ? 18.800 0.885 -9.116 1.00 91.06 100 ARG A CA 1
ATOM 770 C C . ARG A 1 100 ?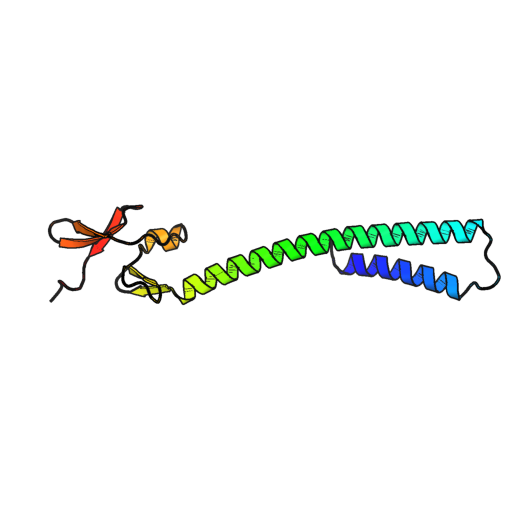 17.753 1.713 -8.379 1.00 91.06 100 ARG A C 1
ATOM 772 O O . ARG A 1 100 ? 17.806 1.803 -7.158 1.00 91.06 100 ARG A O 1
ATOM 779 N N . ASP A 1 101 ? 16.859 2.362 -9.127 1.00 90.88 101 ASP A N 1
ATOM 780 C CA . ASP A 1 101 ? 15.996 3.428 -8.606 1.00 90.88 101 ASP A CA 1
ATOM 781 C C . ASP A 1 101 ? 14.501 3.227 -8.939 1.00 90.88 101 ASP A C 1
ATOM 783 O O . ASP A 1 101 ? 13.705 4.131 -8.685 1.00 90.88 101 ASP A O 1
ATOM 787 N N . SER A 1 102 ? 14.114 2.108 -9.567 1.00 89.19 102 SER A N 1
ATOM 788 C CA . SER A 1 102 ? 12.767 1.859 -10.125 1.00 89.19 102 SER A CA 1
ATOM 789 C C . SER A 1 102 ? 12.290 2.958 -11.083 1.00 89.19 102 SER A C 1
ATOM 791 O O . SER A 1 102 ? 11.097 3.224 -11.215 1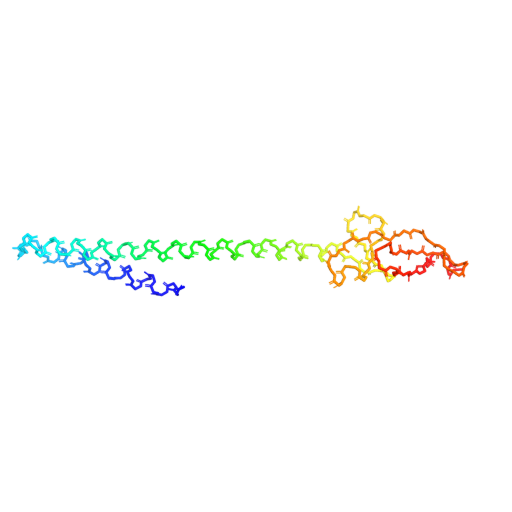.00 89.19 102 SER A O 1
ATOM 793 N N . LYS A 1 103 ? 13.231 3.624 -11.769 1.00 90.94 103 LYS A N 1
ATOM 794 C CA . LYS A 1 103 ? 12.940 4.712 -12.710 1.00 90.94 103 LYS A CA 1
ATOM 795 C C . LYS A 1 103 ? 12.879 4.205 -14.143 1.00 90.94 103 LYS A C 1
ATOM 797 O O . LYS A 1 103 ? 13.886 3.781 -14.708 1.00 90.94 103 LYS A O 1
ATOM 802 N N . LEU A 1 104 ? 11.715 4.376 -14.754 1.00 92.06 104 LEU A N 1
ATOM 803 C CA . LEU A 1 104 ? 11.483 4.161 -16.177 1.00 92.06 104 LEU A CA 1
ATOM 804 C C . LEU A 1 104 ? 12.000 5.363 -16.976 1.00 92.06 104 LEU A C 1
ATOM 806 O O . LEU A 1 104 ? 11.309 6.363 -17.155 1.00 92.06 104 LEU A O 1
ATOM 810 N N . ILE A 1 105 ? 13.254 5.284 -17.422 1.00 94.62 105 ILE A N 1
ATOM 811 C CA . ILE A 1 105 ? 13.872 6.300 -18.282 1.00 94.62 105 ILE A CA 1
ATOM 812 C C . ILE A 1 105 ? 13.993 5.740 -19.693 1.00 94.62 105 ILE A C 1
ATOM 814 O O . ILE A 1 105 ? 14.763 4.801 -19.898 1.00 94.62 105 ILE A O 1
ATOM 818 N N . HIS A 1 106 ? 13.282 6.329 -20.656 1.00 94.94 106 HIS A N 1
ATOM 819 C CA . HIS A 1 106 ? 13.418 5.960 -22.065 1.00 94.94 106 HIS A CA 1
ATOM 820 C C . HIS A 1 106 ? 14.862 6.118 -22.538 1.00 94.94 106 HIS A C 1
ATOM 822 O O . HIS A 1 106 ? 15.512 7.153 -22.328 1.00 94.94 106 HIS A O 1
ATOM 828 N N . LEU A 1 107 ? 15.363 5.084 -23.203 1.00 93.25 107 LEU A N 1
ATOM 829 C CA . LEU A 1 107 ? 16.602 5.159 -23.950 1.00 93.25 107 LEU A CA 1
ATOM 830 C C . LEU A 1 107 ? 16.361 5.934 -25.242 1.00 93.25 107 LEU A C 1
ATOM 832 O O . LEU A 1 107 ? 15.336 5.788 -25.899 1.00 93.25 107 LEU A O 1
ATOM 836 N N . ARG A 1 108 ? 17.338 6.743 -25.645 1.00 92.12 108 ARG A N 1
ATOM 837 C CA . ARG A 1 108 ? 17.277 7.509 -26.893 1.00 92.12 108 ARG A CA 1
ATOM 838 C C . ARG A 1 108 ? 18.254 6.948 -27.903 1.00 92.12 108 ARG A C 1
ATOM 840 O O . ARG A 1 108 ? 19.359 6.553 -27.530 1.00 92.12 108 ARG A O 1
ATOM 847 N N . ALA A 1 109 ? 17.878 6.975 -29.176 1.00 89.19 109 ALA A N 1
ATOM 848 C CA . ALA A 1 109 ? 18.804 6.666 -30.256 1.00 89.19 109 ALA A CA 1
ATOM 849 C C . ALA A 1 109 ? 20.061 7.548 -30.142 1.00 89.19 109 ALA A C 1
ATOM 851 O O . ALA A 1 109 ? 19.976 8.768 -29.982 1.00 89.19 109 ALA A O 1
ATOM 852 N N . SER A 1 110 ? 21.233 6.921 -30.183 1.00 86.25 110 SER A N 1
ATOM 853 C CA . SER A 1 110 ? 22.527 7.579 -30.020 1.00 86.25 110 SER A CA 1
ATOM 854 C C . SER A 1 110 ? 23.594 6.875 -30.854 1.00 86.25 110 SER A C 1
ATOM 856 O O . SER A 1 110 ? 23.479 5.694 -31.181 1.00 86.25 110 SER A O 1
ATOM 858 N N . ILE A 1 111 ? 24.648 7.611 -31.203 1.00 80.12 111 ILE A N 1
ATOM 859 C CA . ILE A 1 111 ? 25.800 7.089 -31.936 1.00 80.12 111 ILE A CA 1
ATOM 860 C C . ILE A 1 111 ? 27.000 7.100 -30.994 1.00 80.12 111 ILE A C 1
ATOM 862 O O . ILE A 1 111 ? 27.455 8.162 -30.568 1.00 80.12 111 ILE A O 1
ATOM 866 N N . TYR A 1 112 ? 27.554 5.923 -30.713 1.00 76.06 112 TYR A N 1
ATOM 867 C CA . TYR A 1 112 ? 28.771 5.769 -29.921 1.00 76.06 112 TYR A CA 1
ATOM 868 C C . TYR A 1 112 ? 29.827 5.029 -30.741 1.00 76.06 112 TYR A C 1
ATOM 870 O O . TYR A 1 112 ? 29.564 3.967 -31.297 1.00 76.06 112 TYR A O 1
ATOM 878 N N . ARG A 1 113 ? 31.030 5.609 -30.867 1.00 76.25 113 ARG A N 1
ATOM 879 C CA . ARG A 1 113 ? 32.159 5.034 -31.635 1.00 76.25 113 ARG A CA 1
ATOM 880 C C . ARG A 1 113 ?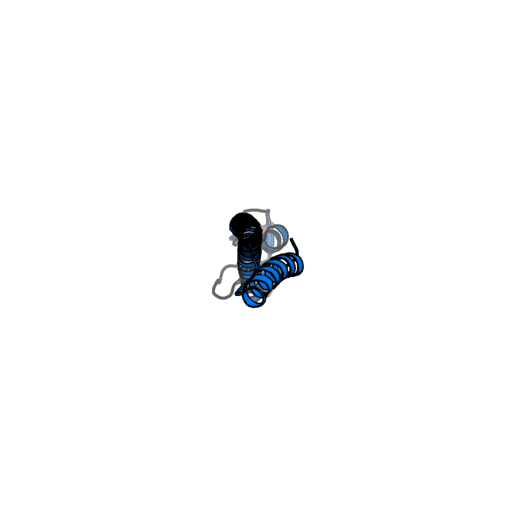 31.759 4.519 -33.033 1.00 76.25 113 ARG A C 1
ATOM 882 O O . ARG A 1 113 ? 32.143 3.423 -33.426 1.00 76.25 113 ARG A O 1
ATOM 889 N N . LYS A 1 114 ? 31.000 5.325 -33.788 1.00 77.75 114 LYS A N 1
ATOM 890 C CA . LYS A 1 114 ? 30.479 5.010 -35.140 1.00 77.75 114 LYS A CA 1
ATOM 891 C C . LYS A 1 114 ? 29.449 3.868 -35.209 1.00 77.75 114 LYS A C 1
ATOM 893 O O . LYS A 1 114 ? 29.086 3.469 -36.308 1.00 77.75 114 LYS A O 1
ATOM 898 N N . SER A 1 115 ? 28.954 3.382 -34.074 1.00 78.50 115 SER A N 1
ATOM 899 C CA . SER A 1 115 ? 27.889 2.377 -34.007 1.00 78.50 115 SER A CA 1
ATOM 900 C C . SER A 1 115 ? 26.593 3.019 -33.518 1.00 78.50 115 SER A C 1
ATOM 902 O O . SER A 1 115 ? 26.620 3.843 -32.600 1.00 78.50 115 SER A O 1
ATOM 904 N N . GLN A 1 116 ? 25.463 2.663 -34.133 1.00 85.31 116 GLN A N 1
ATOM 905 C CA . GLN A 1 116 ? 24.145 3.104 -33.675 1.00 85.31 116 GLN A CA 1
ATOM 906 C C . GLN A 1 116 ? 23.681 2.241 -32.500 1.00 85.31 116 GLN A C 1
ATOM 908 O O . GLN A 1 116 ? 23.889 1.027 -32.474 1.00 85.31 116 GLN A O 1
ATOM 913 N N . GLY A 1 117 ? 23.038 2.873 -31.529 1.00 88.94 117 GLY A N 1
ATOM 914 C CA . GLY A 1 117 ? 22.521 2.209 -30.346 1.00 88.94 117 GLY A CA 1
ATOM 915 C C . GLY A 1 117 ? 21.564 3.097 -29.573 1.00 88.94 117 GLY A C 1
ATOM 916 O O . GLY A 1 117 ? 21.026 4.073 -30.095 1.00 88.94 117 GLY A O 1
ATOM 917 N N . TYR A 1 118 ? 21.370 2.741 -28.316 1.00 91.56 118 TYR A N 1
ATOM 918 C CA . TYR A 1 118 ? 20.434 3.361 -27.398 1.00 91.56 118 TYR A CA 1
ATOM 919 C C . TYR A 1 118 ? 21.189 3.829 -26.159 1.00 91.56 118 TYR A C 1
ATOM 921 O O . TYR A 1 118 ? 21.889 3.043 -25.527 1.00 91.56 118 TYR A O 1
ATOM 929 N N . GLY A 1 119 ? 21.066 5.113 -25.829 1.00 92.62 119 GLY A N 1
ATOM 930 C CA . GLY A 1 119 ? 21.725 5.749 -24.693 1.00 92.62 119 GLY A CA 1
ATOM 931 C C . GLY A 1 119 ? 20.728 6.290 -23.672 1.00 92.62 119 GLY A C 1
ATOM 932 O O . GLY A 1 119 ? 19.737 6.926 -24.033 1.00 92.62 119 GLY A O 1
ATOM 933 N N . CYS A 1 120 ? 21.008 6.081 -22.388 1.00 94.81 120 CYS A N 1
ATOM 934 C CA . CYS A 1 120 ? 20.245 6.656 -21.289 1.00 94.81 120 CYS A CA 1
ATOM 935 C C . CYS A 1 120 ? 20.731 8.083 -20.983 1.00 94.81 120 CYS A C 1
ATOM 937 O O . CYS A 1 120 ? 21.888 8.254 -20.585 1.00 94.81 120 CYS A O 1
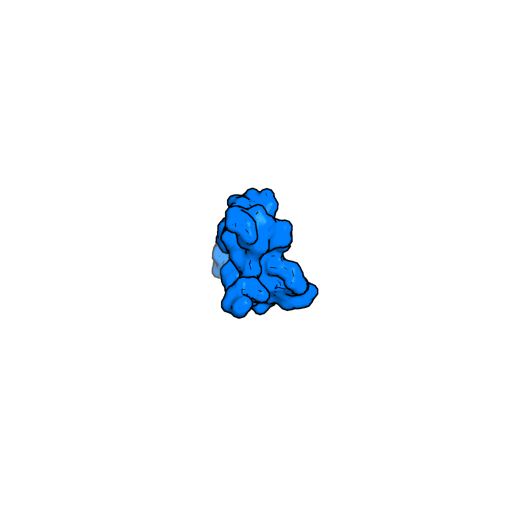ATOM 939 N N . PRO A 1 121 ? 19.861 9.107 -21.059 1.00 94.19 121 PRO A N 1
ATOM 940 C CA . PRO A 1 121 ? 20.240 10.483 -20.741 1.00 94.19 121 PRO A CA 1
ATOM 941 C C . PRO A 1 121 ? 20.492 10.711 -19.243 1.00 94.19 121 PRO A C 1
ATOM 943 O O . PRO A 1 121 ? 21.121 11.698 -18.877 1.00 94.19 121 PRO A O 1
ATOM 946 N N . SER A 1 122 ? 20.000 9.825 -18.369 1.00 95.31 122 SER A N 1
ATOM 947 C CA . SER A 1 122 ? 20.099 10.004 -16.917 1.00 95.31 122 SER A CA 1
ATOM 948 C C . SER A 1 122 ? 21.360 9.396 -16.305 1.00 95.31 122 SER A C 1
ATOM 950 O O . SER A 1 122 ? 21.872 9.952 -15.337 1.00 95.31 122 SER A O 1
ATOM 952 N N . CYS A 1 123 ? 21.831 8.246 -16.797 1.00 94.12 123 CYS A N 1
ATOM 953 C CA . CYS A 1 123 ? 22.957 7.523 -16.189 1.00 94.12 123 CYS A CA 1
ATOM 954 C C . CYS A 1 123 ? 24.110 7.219 -17.154 1.00 94.12 123 CYS A C 1
ATOM 956 O O . CYS A 1 123 ? 25.127 6.689 -16.717 1.00 94.12 123 CYS A O 1
ATOM 958 N N . GLY A 1 124 ? 23.967 7.530 -18.447 1.00 91.75 124 GLY A N 1
ATOM 959 C CA . GLY A 1 124 ? 25.000 7.284 -19.455 1.00 91.75 124 GLY A CA 1
ATOM 960 C C . GLY A 1 124 ? 25.124 5.828 -19.913 1.00 91.75 124 GLY A C 1
ATOM 961 O O . GLY A 1 124 ? 26.024 5.523 -20.691 1.00 91.75 124 GLY A O 1
ATOM 962 N N . TYR A 1 125 ? 24.233 4.935 -19.464 1.00 92.88 125 TYR A N 1
ATOM 963 C CA . TYR A 1 125 ? 24.139 3.570 -19.987 1.00 92.88 125 TYR A CA 1
ATOM 964 C C . TYR A 1 125 ? 23.961 3.585 -21.512 1.00 92.88 125 TYR A C 1
ATOM 966 O O . TYR A 1 125 ? 23.192 4.397 -22.027 1.00 92.88 125 TYR A O 1
ATOM 974 N N . PHE A 1 126 ? 24.654 2.696 -22.223 1.00 90.31 126 PHE A N 1
ATOM 975 C CA . PHE A 1 126 ? 24.557 2.557 -23.673 1.00 90.31 126 PHE A CA 1
ATOM 976 C C . PHE A 1 126 ? 24.537 1.080 -24.062 1.00 90.31 126 PHE A C 1
ATOM 978 O O . PHE A 1 126 ? 25.354 0.309 -23.565 1.00 90.31 126 PHE A O 1
ATOM 985 N N . THR A 1 127 ? 23.654 0.718 -24.989 1.00 88.81 127 THR A N 1
ATOM 986 C CA . THR A 1 127 ? 23.598 -0.612 -25.608 1.00 88.81 127 THR A CA 1
ATOM 987 C C . THR A 1 127 ? 23.457 -0.485 -27.123 1.00 88.81 127 THR A C 1
ATOM 989 O O . THR A 1 127 ? 22.938 0.513 -27.634 1.00 88.81 127 THR A O 1
ATOM 992 N N . TYR A 1 128 ? 23.957 -1.467 -27.867 1.00 85.19 128 TYR A N 1
ATOM 993 C CA . TYR A 1 128 ? 23.970 -1.430 -29.327 1.00 85.19 128 TYR A CA 1
ATOM 994 C C . TYR A 1 128 ? 22.586 -1.745 -29.919 1.00 85.19 128 TYR A C 1
ATOM 996 O O . TYR A 1 128 ? 21.709 -2.340 -29.286 1.00 85.19 128 TYR A O 1
ATOM 1004 N N . ASN A 1 129 ? 22.351 -1.296 -31.154 1.00 77.06 129 ASN A N 1
ATOM 1005 C CA . ASN A 1 129 ? 21.165 -1.697 -31.900 1.00 77.06 129 ASN A CA 1
ATOM 1006 C C . ASN A 1 129 ? 21.453 -3.016 -32.635 1.00 77.06 129 ASN A C 1
ATOM 1008 O O . ASN A 1 129 ? 22.169 -3.023 -33.632 1.00 77.06 129 ASN A O 1
ATOM 1012 N N . GLU A 1 130 ? 20.913 -4.132 -32.142 1.00 65.88 130 GLU A N 1
ATOM 1013 C CA . GLU A 1 130 ? 21.165 -5.467 -32.710 1.00 65.88 130 GLU A CA 1
ATOM 1014 C C . GLU A 1 130 ? 20.563 -5.672 -34.115 1.00 65.88 130 GLU A C 1
ATOM 1016 O O . GLU A 1 130 ? 20.965 -6.594 -34.818 1.00 65.88 130 GLU A O 1
ATOM 1021 N N . LEU A 1 131 ? 19.701 -4.763 -34.596 1.00 55.06 131 LEU A N 1
ATOM 1022 C CA . LEU A 1 131 ? 19.217 -4.742 -35.989 1.00 55.06 131 LEU A CA 1
ATOM 1023 C C . LEU A 1 131 ? 20.313 -4.436 -37.037 1.00 55.06 131 LEU A C 1
ATOM 1025 O O . LEU A 1 131 ? 20.022 -4.411 -38.229 1.00 55.06 131 LEU A O 1
ATOM 1029 N N . LEU A 1 132 ? 21.560 -4.193 -36.615 1.00 48.84 132 LEU A N 1
ATOM 1030 C CA . LEU A 1 132 ? 22.718 -3.933 -37.484 1.00 48.84 132 LEU A CA 1
ATOM 1031 C C . LEU A 1 132 ? 23.797 -5.036 -37.436 1.00 48.84 132 LEU A C 1
ATOM 1033 O O . LEU A 1 132 ? 24.885 -4.827 -37.967 1.00 48.84 132 LEU A O 1
ATOM 1037 N N . LEU A 1 133 ? 23.529 -6.190 -36.809 1.00 42.59 133 LEU A N 1
ATOM 1038 C CA . LEU A 1 133 ? 24.459 -7.335 -36.746 1.00 42.59 133 LEU A CA 1
ATOM 1039 C C . LEU A 1 133 ? 24.136 -8.457 -37.759 1.00 42.59 133 LEU A C 1
ATOM 1041 O O . LEU A 1 133 ? 24.380 -9.629 -37.474 1.00 42.59 133 LEU A O 1
ATOM 1045 N N . VAL A 1 134 ? 23.617 -8.104 -38.942 1.00 37.19 134 VAL A N 1
ATOM 1046 C CA . VAL A 1 134 ? 23.475 -9.015 -40.099 1.00 37.19 134 VAL A CA 1
ATOM 1047 C C . VAL A 1 134 ? 24.365 -8.547 -41.240 1.00 37.19 134 VAL A C 1
ATOM 1049 O O . VAL A 1 134 ? 24.250 -7.358 -41.612 1.00 37.19 134 VAL A O 1
#

Foldseek 3Di:
DDVVVLVVLVVVLVVLVVVVVVPPDDDDPVRVVVSVVSNVVSVVVSVVVVVVVVVVVVVVVVVVVVVVVVVVQVVQWDDDQCWIDGVPDPFTFHPVCCVPPVDGFTWDWDADPNFIWTAGPPPGDTGGDCVPVD

Sequence (134 aa):
MDISTTFSALSVAIDSVRRLRDVNNALSSAELNNLVADLLDSLANVKMDLAEVKSELALKDSRILKLEGELELLNETKYAHEKIFLTGDDDPFCPVCFERDSKLIHLRASIYRKSQGYGCPSCGYFTYNELLLV